Protein AF-A0A1B6CF35-F1 (afdb_monomer_lite)

Organism: NCBI:txid38151

Foldseek 3Di:
DDDDDDPPPDDDPDDPPPCPVVPPDPDDPDDDPVVVVPDPPPPPDPPPDDPVVVVVVVVVVVVVVVVVVVVVVVVVVPPPCPDDPCCVVDDPPDPPPPPPP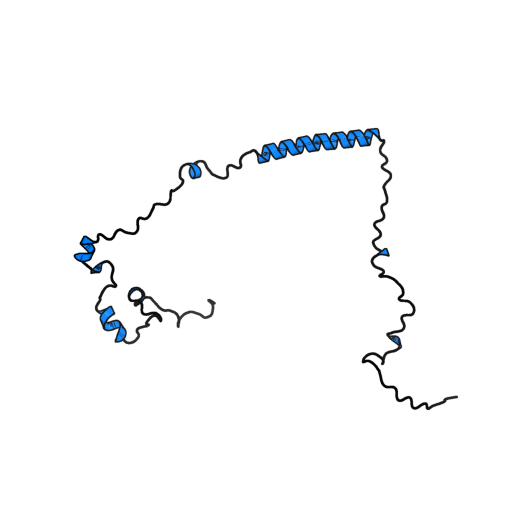PPPVVCVVPVCPPDQHPDPCLVCQVVDPPQDADPDNDSVCGPPDDCVVVDDPVPD

Structure (mmCIF, N/CA/C/O backbone):
data_AF-A0A1B6CF35-F1
#
_entry.id   AF-A0A1B6CF35-F1
#
loop_
_atom_site.group_PDB
_atom_site.id
_atom_site.type_symbol
_atom_site.label_atom_id
_atom_site.label_alt_id
_atom_site.label_comp_id
_atom_site.label_asym_id
_atom_site.label_entity_id
_atom_site.label_seq_id
_atom_site.pdbx_PDB_ins_code
_atom_site.Cartn_x
_atom_site.Cartn_y
_atom_site.Cartn_z
_atom_site.occupancy
_atom_site.B_iso_or_equiv
_atom_site.auth_seq_id
_atom_site.auth_comp_id
_atom_site.auth_asym_id
_atom_site.auth_atom_id
_atom_site.pdbx_PDB_model_num
ATOM 1 N N . MET A 1 1 ? -77.031 -47.023 -0.209 1.00 39.28 1 MET A N 1
ATOM 2 C CA . MET A 1 1 ? -77.593 -46.638 -1.523 1.00 39.28 1 MET A CA 1
ATOM 3 C C . MET A 1 1 ? -76.508 -45.947 -2.332 1.00 39.28 1 MET A C 1
ATOM 5 O O . MET A 1 1 ? -76.094 -44.856 -1.969 1.00 39.28 1 MET A O 1
ATOM 9 N N . LEU A 1 2 ? -76.009 -46.610 -3.374 1.00 43.06 2 LEU A N 1
ATOM 10 C CA . LEU A 1 2 ? -75.086 -46.038 -4.355 1.00 43.06 2 LEU A CA 1
ATOM 11 C C . LEU A 1 2 ? -75.893 -45.181 -5.341 1.00 43.06 2 LEU A C 1
ATOM 13 O O . LEU A 1 2 ? -76.775 -45.712 -6.012 1.00 43.06 2 LEU A O 1
ATOM 17 N N . LYS A 1 3 ? -75.590 -43.884 -5.458 1.00 43.34 3 LYS A N 1
ATOM 18 C CA . LYS A 1 3 ? -75.945 -43.103 -6.651 1.00 43.34 3 LYS A CA 1
ATOM 19 C C . LYS A 1 3 ? -74.672 -42.844 -7.445 1.00 43.34 3 LYS A C 1
ATOM 21 O O . LYS A 1 3 ? -73.799 -42.099 -7.017 1.00 43.34 3 LYS A O 1
ATOM 26 N N . LYS A 1 4 ? -74.582 -43.521 -8.587 1.00 46.81 4 LYS A N 1
ATOM 27 C CA . LYS A 1 4 ? -73.595 -43.298 -9.640 1.00 46.81 4 LYS A CA 1
ATOM 28 C C . LYS A 1 4 ? -74.191 -42.304 -10.637 1.00 46.81 4 LYS A C 1
ATOM 30 O O . LYS A 1 4 ? -75.325 -42.501 -11.064 1.00 46.81 4 LYS A O 1
ATOM 35 N N . GLY A 1 5 ? -73.395 -41.311 -11.029 1.00 47.50 5 GLY A N 1
ATOM 36 C CA . GLY A 1 5 ? -73.563 -40.578 -12.285 1.00 47.50 5 GLY A CA 1
ATOM 37 C C . GLY A 1 5 ? -73.977 -39.113 -12.149 1.00 47.50 5 GLY A C 1
ATOM 38 O O . GLY A 1 5 ? -75.142 -38.793 -12.345 1.00 47.50 5 GLY A O 1
ATOM 39 N N . SER A 1 6 ? -73.005 -38.227 -11.924 1.00 46.84 6 SER A N 1
ATOM 40 C CA . SER A 1 6 ? -72.968 -36.958 -12.659 1.00 46.84 6 SER A CA 1
ATOM 41 C C . SER A 1 6 ? -71.764 -37.037 -13.588 1.00 46.84 6 SER A C 1
ATOM 43 O O . SER A 1 6 ? -70.653 -37.314 -13.134 1.00 46.84 6 SER A O 1
ATOM 45 N N . ASN A 1 7 ? -71.999 -36.894 -14.890 1.00 57.41 7 ASN A N 1
ATOM 46 C CA . ASN A 1 7 ? -70.946 -36.741 -15.887 1.00 57.41 7 ASN A CA 1
ATOM 47 C C . ASN A 1 7 ? -70.350 -35.337 -15.733 1.00 57.41 7 ASN A C 1
ATOM 49 O O . ASN A 1 7 ? -70.690 -34.428 -16.489 1.00 57.41 7 ASN A O 1
ATOM 53 N N . ASP A 1 8 ? -69.480 -35.160 -14.744 1.00 56.16 8 ASP A N 1
ATOM 54 C CA . ASP A 1 8 ? -68.759 -33.908 -14.551 1.00 56.16 8 ASP A CA 1
ATOM 55 C C . ASP A 1 8 ? -67.542 -33.905 -15.480 1.00 56.16 8 ASP A C 1
ATOM 57 O O . ASP A 1 8 ? -66.478 -34.441 -15.168 1.00 56.16 8 ASP A O 1
ATOM 61 N N . ASN A 1 9 ? -67.721 -33.307 -16.661 1.00 60.84 9 ASN A N 1
ATOM 62 C CA . ASN A 1 9 ? -66.632 -32.910 -17.553 1.00 60.84 9 ASN A CA 1
ATOM 63 C C . ASN A 1 9 ? -65.822 -31.791 -16.887 1.00 60.84 9 ASN A C 1
ATOM 65 O O . ASN A 1 9 ? -65.930 -30.615 -17.238 1.00 60.84 9 ASN A O 1
ATOM 69 N N . TRP A 1 10 ? -65.024 -32.155 -15.892 1.00 61.28 10 TRP A N 1
ATOM 70 C CA . TRP A 1 10 ? -64.133 -31.231 -15.221 1.00 61.28 10 TRP A CA 1
ATOM 71 C C . TRP A 1 10 ? -62.917 -30.944 -16.111 1.00 61.28 10 TRP A C 1
ATOM 73 O O . TRP A 1 10 ? -62.226 -31.861 -16.558 1.00 61.28 10 TRP A O 1
ATOM 83 N N . LYS A 1 11 ? -62.666 -29.659 -16.385 1.00 60.34 11 LYS A N 1
ATOM 84 C CA . LYS A 1 11 ? -61.452 -29.178 -17.052 1.00 60.34 11 LYS A CA 1
ATOM 85 C C . LYS A 1 11 ? -60.662 -28.324 -16.055 1.00 60.34 11 LYS A C 1
ATOM 87 O O . LYS A 1 11 ? -61.244 -27.378 -15.525 1.00 60.34 11 LYS A O 1
ATOM 92 N N . PRO A 1 12 ? -59.374 -28.615 -15.808 1.00 61.44 12 PRO A N 1
ATOM 93 C CA . PRO A 1 12 ? -58.549 -27.774 -14.951 1.00 61.44 12 PRO A CA 1
ATOM 94 C C . PRO A 1 12 ? -58.356 -26.402 -15.603 1.00 61.44 12 PRO A C 1
ATOM 96 O O . PRO A 1 12 ? -58.034 -26.320 -16.790 1.00 61.44 12 PRO A O 1
ATOM 99 N N . LEU A 1 13 ? -58.538 -25.328 -14.833 1.00 60.38 13 LEU A N 1
ATOM 100 C CA . LEU A 1 13 ? -58.251 -23.964 -15.293 1.00 60.38 13 LEU A CA 1
ATOM 101 C C . LEU A 1 13 ? -56.742 -23.664 -15.253 1.00 60.38 13 LEU A C 1
ATOM 103 O O . LEU A 1 13 ? -56.261 -22.868 -16.054 1.00 60.38 13 LEU A O 1
ATOM 107 N N . TYR A 1 14 ? -55.990 -24.346 -14.378 1.00 60.28 14 TYR A N 1
ATOM 108 C CA . TYR A 1 14 ? -54.535 -24.227 -14.238 1.00 60.28 14 TYR A CA 1
ATOM 109 C C . TYR A 1 14 ? -53.887 -25.583 -13.919 1.00 60.28 14 TYR A C 1
ATOM 111 O O . TYR A 1 14 ? -54.532 -26.496 -13.408 1.00 60.28 14 TYR A O 1
ATOM 119 N N . GLY A 1 15 ? -52.588 -25.722 -14.202 1.00 60.22 15 GLY A N 1
ATOM 120 C CA . GLY A 1 15 ? -51.877 -27.010 -14.202 1.00 60.22 15 GLY A CA 1
ATOM 121 C C . GLY A 1 15 ? -51.841 -27.803 -12.883 1.00 60.22 15 GLY A C 1
ATOM 122 O O . GLY A 1 15 ? -51.468 -28.969 -12.917 1.00 60.22 15 GLY A O 1
ATOM 123 N N . ASN A 1 16 ? -52.245 -27.223 -11.745 1.00 57.94 16 ASN A N 1
ATOM 124 C CA . ASN A 1 16 ? -52.150 -27.857 -10.418 1.00 57.94 16 ASN A CA 1
ATOM 125 C C . ASN A 1 16 ? -53.493 -28.146 -9.723 1.00 57.94 16 ASN A C 1
ATOM 127 O O . ASN A 1 16 ? -53.517 -28.570 -8.567 1.00 57.94 16 ASN A O 1
ATOM 131 N N . ASP A 1 17 ? -54.609 -27.999 -10.431 1.00 58.44 17 ASP A N 1
ATOM 132 C CA . ASP A 1 17 ? -55.962 -28.145 -9.876 1.00 58.44 17 ASP A CA 1
ATOM 133 C C . ASP A 1 17 ? -56.363 -29.610 -9.565 1.00 58.44 17 ASP A C 1
ATOM 135 O O . ASP A 1 17 ? -57.396 -29.886 -8.963 1.00 58.44 17 ASP A O 1
ATOM 139 N N . SER A 1 18 ? -55.525 -30.587 -9.932 1.00 59.22 18 SER A N 1
ATOM 140 C CA . SER A 1 18 ? -55.774 -32.024 -9.727 1.00 59.22 18 SER A CA 1
ATOM 141 C C . SER A 1 18 ? -55.544 -32.529 -8.290 1.00 59.22 18 SER A C 1
ATOM 143 O O . SER A 1 18 ? -55.665 -33.729 -8.042 1.00 59.22 18 SER A O 1
ATOM 145 N N . ARG A 1 19 ? -55.151 -31.667 -7.337 1.00 62.12 19 ARG A N 1
ATOM 146 C CA . ARG A 1 19 ? -54.809 -32.071 -5.954 1.00 62.12 19 ARG A CA 1
ATOM 147 C C . ARG A 1 19 ? -55.482 -31.170 -4.905 1.00 62.12 19 ARG A C 1
ATOM 149 O O . ARG A 1 19 ? -54.799 -30.405 -4.228 1.00 62.12 19 ARG A O 1
ATOM 156 N N . PRO A 1 20 ? -56.806 -31.287 -4.703 1.00 59.28 20 PRO A N 1
ATOM 157 C CA . PRO A 1 20 ? -57.563 -30.425 -3.786 1.00 59.28 20 PRO A CA 1
ATOM 158 C C . PRO A 1 20 ? -57.166 -30.576 -2.304 1.00 59.28 20 PRO A C 1
ATOM 160 O O . PRO A 1 20 ? -57.452 -29.701 -1.494 1.00 59.28 20 PRO A O 1
ATOM 163 N N . TRP A 1 21 ? -56.475 -31.657 -1.930 1.00 58.53 21 TRP A N 1
ATOM 164 C CA . TRP A 1 21 ? -55.902 -31.835 -0.587 1.00 58.53 21 TRP A CA 1
ATOM 165 C C . TRP A 1 21 ? -54.596 -31.065 -0.361 1.00 58.53 21 TRP A C 1
ATOM 167 O O . TRP A 1 21 ? -54.191 -30.907 0.784 1.00 58.53 21 TRP A O 1
ATOM 177 N N . LEU A 1 22 ? -53.929 -30.598 -1.422 1.00 57.84 22 LEU A N 1
ATOM 178 C CA . LEU A 1 22 ? -52.668 -29.860 -1.306 1.00 57.84 22 LEU A CA 1
ATOM 179 C C . LEU A 1 22 ? -52.898 -28.384 -0.937 1.00 57.84 22 LEU A C 1
ATOM 181 O O . LEU A 1 22 ? -52.012 -27.753 -0.377 1.00 57.84 22 LEU A O 1
ATOM 185 N N . LEU A 1 23 ? -54.092 -27.850 -1.224 1.00 57.03 23 LEU A N 1
ATOM 186 C CA . LEU A 1 23 ? -54.459 -26.445 -1.004 1.00 57.03 23 LEU A CA 1
ATOM 187 C C . LEU A 1 23 ? -55.413 -26.227 0.182 1.00 57.03 23 LEU A C 1
ATOM 189 O O . LEU A 1 23 ? -55.887 -25.112 0.390 1.00 57.03 23 LEU A O 1
ATOM 193 N N . LYS A 1 24 ? -55.689 -27.252 1.000 1.00 52.97 24 LYS A N 1
ATOM 194 C CA . LYS A 1 24 ? -56.382 -27.050 2.282 1.00 52.97 24 LYS A CA 1
ATOM 195 C C . LYS A 1 24 ? -55.414 -26.482 3.323 1.00 52.97 24 LYS A C 1
ATOM 197 O O . LYS A 1 24 ? -55.005 -27.175 4.246 1.00 52.97 24 LYS A O 1
ATOM 202 N N . SER A 1 25 ? -55.076 -25.205 3.183 1.00 49.53 25 SER A N 1
ATOM 203 C CA . SER A 1 25 ? -54.643 -24.385 4.312 1.00 49.53 25 SER A CA 1
ATOM 204 C C . SER A 1 25 ? -55.794 -23.459 4.690 1.00 49.53 25 SER A C 1
ATOM 206 O O . SER A 1 25 ? -55.916 -22.339 4.192 1.00 49.53 25 SER A O 1
ATOM 208 N N . GLU A 1 26 ? -56.670 -23.943 5.565 1.00 54.41 26 GLU A N 1
ATOM 209 C CA . GLU A 1 26 ? -57.449 -23.046 6.410 1.00 54.41 26 GLU A CA 1
ATOM 210 C C . GLU A 1 26 ? -56.426 -22.239 7.235 1.00 54.41 26 GLU A C 1
ATOM 212 O O . GLU A 1 26 ? -55.565 -22.826 7.885 1.00 54.41 26 GLU A O 1
ATOM 217 N N . PHE A 1 27 ? -56.497 -20.907 7.173 1.00 51.69 27 PHE A N 1
ATOM 218 C CA . PHE A 1 27 ? -55.649 -19.943 7.895 1.00 51.69 27 PHE A CA 1
ATOM 219 C C . PHE A 1 27 ? -54.201 -19.752 7.412 1.00 51.69 27 PHE A C 1
ATOM 221 O O . PHE A 1 27 ? -53.248 -20.169 8.068 1.00 51.69 27 PHE A O 1
ATOM 228 N N . ILE A 1 28 ? -54.017 -18.931 6.375 1.00 50.56 28 ILE A N 1
ATOM 229 C CA . ILE A 1 28 ? -52.810 -18.093 6.268 1.00 50.56 28 ILE A CA 1
ATOM 230 C C . ILE A 1 28 ? -53.243 -16.636 6.063 1.00 50.56 28 ILE A C 1
ATOM 232 O O . ILE A 1 28 ? -53.110 -16.054 4.997 1.00 50.56 28 ILE A O 1
ATOM 236 N N . THR A 1 29 ? -53.797 -16.046 7.123 1.00 49.47 29 THR A N 1
ATOM 237 C CA . THR A 1 29 ? -53.746 -14.592 7.373 1.00 49.47 29 THR A CA 1
ATOM 238 C C . THR A 1 29 ? -52.695 -14.283 8.442 1.00 49.47 29 THR A C 1
ATOM 240 O O . THR A 1 29 ? -52.861 -13.365 9.239 1.00 49.47 29 THR A O 1
ATOM 243 N N . LYS A 1 30 ? -51.637 -15.096 8.520 1.00 50.94 30 LYS A N 1
ATOM 244 C CA . LYS A 1 30 ? -50.521 -14.870 9.433 1.00 50.94 30 LYS A CA 1
ATOM 245 C C . LYS A 1 30 ? -49.410 -14.214 8.634 1.00 50.94 30 LYS A C 1
ATOM 247 O O . LYS A 1 30 ? -48.827 -14.833 7.747 1.00 50.94 30 LYS A O 1
ATOM 252 N N . THR A 1 31 ? -49.195 -12.940 8.930 1.00 52.03 31 THR A N 1
ATOM 253 C CA . THR A 1 31 ? -47.922 -12.250 8.735 1.00 52.03 31 THR A CA 1
ATOM 254 C C . THR A 1 31 ? -46.774 -13.202 9.076 1.00 52.03 31 THR A C 1
ATOM 256 O O . THR A 1 31 ? -46.881 -14.011 9.997 1.00 52.03 31 THR A O 1
ATOM 259 N N . SER A 1 32 ? -45.726 -13.172 8.259 1.00 54.94 32 SER A N 1
ATOM 260 C CA . SER A 1 32 ? -44.518 -13.992 8.362 1.00 54.94 32 SER A CA 1
ATOM 261 C C . SER A 1 32 ? -44.102 -14.262 9.812 1.00 54.94 32 SER A C 1
ATOM 263 O O . SER A 1 32 ? -43.741 -13.338 10.532 1.00 54.94 32 SER A O 1
ATOM 265 N N . ASN A 1 33 ? -44.091 -15.540 10.209 1.00 55.38 33 ASN A N 1
ATOM 266 C CA . ASN A 1 33 ? -43.673 -16.015 11.539 1.00 55.38 33 ASN A CA 1
ATOM 267 C C . ASN A 1 33 ? -42.222 -15.640 11.918 1.00 55.38 33 ASN A C 1
ATOM 269 O O . ASN A 1 33 ? -41.767 -16.005 12.995 1.00 55.38 33 ASN A O 1
ATOM 273 N N . GLU A 1 34 ? -41.472 -14.978 11.039 1.00 58.16 34 GLU A N 1
ATOM 274 C CA . GLU A 1 34 ? -40.077 -14.614 11.271 1.00 58.16 34 GLU A CA 1
ATOM 275 C C . GLU A 1 34 ? -39.947 -13.330 12.106 1.00 58.16 34 GLU A C 1
ATOM 277 O O . GLU A 1 34 ? -39.063 -13.261 12.950 1.00 58.16 34 GLU A O 1
ATOM 282 N N . GLU A 1 35 ? -40.848 -12.348 11.977 1.00 57.38 35 GLU A N 1
ATOM 283 C CA . GLU A 1 35 ? -40.713 -11.068 12.702 1.00 57.38 35 GLU A CA 1
ATOM 284 C C . GLU A 1 35 ? -41.056 -11.181 14.200 1.00 57.38 35 GLU A C 1
ATOM 286 O O . GLU A 1 35 ? -40.420 -10.538 15.033 1.00 57.38 35 GLU A O 1
ATOM 291 N N . ASP A 1 36 ? -41.989 -12.066 14.569 1.00 57.06 36 ASP A N 1
ATOM 292 C CA . ASP A 1 36 ? -42.366 -12.305 15.972 1.00 57.06 36 ASP A CA 1
ATOM 293 C C . ASP A 1 36 ? -41.347 -13.165 16.743 1.00 57.06 36 ASP A C 1
ATOM 295 O O . ASP A 1 36 ? -41.317 -13.136 17.974 1.00 57.06 36 ASP A O 1
ATOM 299 N N . LEU A 1 37 ? -40.484 -13.915 16.046 1.00 61.22 37 LEU A N 1
ATOM 300 C CA . LEU A 1 37 ? -39.432 -14.731 16.669 1.00 61.22 37 LEU A CA 1
ATOM 301 C C . LEU A 1 37 ? -38.188 -13.915 17.056 1.00 61.22 37 LEU A C 1
ATOM 303 O O . LEU A 1 37 ? -37.422 -14.354 17.914 1.00 61.22 37 LEU A O 1
ATOM 307 N N . TYR A 1 38 ? -37.997 -12.732 16.463 1.00 63.22 38 TYR A N 1
ATOM 308 C CA . TYR A 1 38 ? -36.833 -11.865 16.686 1.00 63.22 38 TYR A CA 1
ATOM 309 C C . TYR A 1 38 ? -37.205 -10.523 17.322 1.00 63.22 38 TYR A C 1
ATOM 311 O O . TYR A 1 38 ? -36.614 -9.488 17.010 1.00 63.22 38 TYR A O 1
ATOM 319 N N . GLN A 1 39 ? -38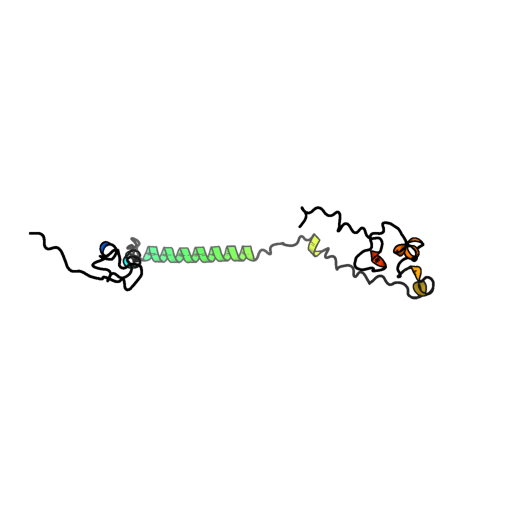.154 -10.520 18.257 1.00 65.62 39 GLN A N 1
ATOM 320 C CA . GLN A 1 39 ? -38.314 -9.367 19.135 1.00 65.62 39 GLN A CA 1
ATOM 321 C C . GLN A 1 39 ? -37.058 -9.268 20.013 1.00 65.62 39 GLN A C 1
ATOM 323 O O . GLN A 1 39 ? -36.826 -10.106 20.888 1.00 65.62 39 GLN A O 1
ATOM 328 N N . LEU A 1 40 ? -36.210 -8.268 19.736 1.00 65.88 40 LEU A N 1
ATOM 329 C CA . LEU A 1 40 ? -35.117 -7.856 20.614 1.00 65.88 40 LEU A CA 1
ATOM 330 C C . LEU A 1 40 ? -35.748 -7.481 21.949 1.00 65.88 40 LEU A C 1
ATOM 332 O O . LEU A 1 40 ? -36.265 -6.380 22.132 1.00 65.88 40 LEU A O 1
ATOM 336 N N . ASN A 1 41 ? -35.782 -8.440 22.866 1.00 65.69 41 ASN A N 1
ATOM 337 C CA . ASN A 1 41 ? -36.244 -8.166 24.202 1.00 65.69 41 ASN A CA 1
ATOM 338 C C . ASN A 1 41 ? -35.217 -7.234 24.841 1.00 65.69 41 ASN A C 1
ATOM 340 O O . ASN A 1 41 ? -34.163 -7.679 25.299 1.00 65.69 41 ASN A O 1
ATOM 344 N N . ASP A 1 42 ? -35.543 -5.942 24.871 1.00 64.50 42 ASP A N 1
ATOM 345 C CA . ASP A 1 42 ? -34.830 -4.901 25.607 1.00 64.50 42 ASP A CA 1
ATOM 346 C C . ASP A 1 42 ? -35.019 -5.117 27.117 1.00 64.50 42 ASP A C 1
ATOM 348 O O . ASP A 1 42 ? -35.548 -4.270 27.847 1.00 64.50 42 ASP A O 1
ATOM 352 N N . TYR A 1 43 ? -34.611 -6.283 27.617 1.00 65.81 43 TYR A N 1
ATOM 353 C CA . TYR A 1 43 ? -34.483 -6.527 29.039 1.00 65.81 43 TYR A CA 1
ATOM 354 C C . TYR A 1 43 ? -33.366 -5.618 29.540 1.00 65.81 43 TYR A C 1
ATOM 356 O O . TYR A 1 43 ? -32.186 -5.959 29.529 1.00 65.81 43 TYR A O 1
ATOM 364 N N . LYS A 1 44 ? -33.747 -4.413 29.966 1.00 66.81 44 LYS A N 1
ATOM 365 C CA . LYS A 1 44 ? -32.868 -3.516 30.705 1.00 66.81 44 LYS A CA 1
ATOM 366 C C . LYS A 1 44 ? -32.547 -4.208 32.018 1.00 66.81 44 LYS A C 1
ATOM 368 O O . LYS A 1 44 ? -33.321 -4.127 32.971 1.00 66.81 44 LYS A O 1
ATOM 373 N N . GLU A 1 45 ? -31.423 -4.914 32.057 1.00 71.50 45 GLU A N 1
ATOM 374 C CA . GLU A 1 45 ? -30.887 -5.436 33.302 1.00 71.50 45 GLU A CA 1
ATOM 375 C C . GLU A 1 45 ? -30.810 -4.279 34.299 1.00 71.50 45 GLU A C 1
ATOM 377 O O . GLU A 1 45 ? -30.180 -3.244 34.047 1.00 71.50 45 GLU A O 1
ATOM 382 N N . SER A 1 46 ? -31.504 -4.415 35.429 1.00 68.81 46 SER A N 1
ATOM 383 C CA . SER A 1 46 ? -31.414 -3.428 36.493 1.00 68.81 46 SER A CA 1
ATOM 384 C C . SER A 1 46 ? -29.988 -3.484 37.034 1.00 68.81 46 SER A C 1
ATOM 386 O O . SER A 1 46 ? -29.635 -4.401 37.781 1.00 68.81 46 SER A O 1
ATOM 388 N N . SER A 1 47 ? -29.150 -2.536 36.617 1.00 67.50 47 SER A N 1
ATOM 389 C CA . SER A 1 47 ? -27.788 -2.409 37.122 1.00 67.50 47 SER A CA 1
ATOM 390 C C . SER A 1 47 ? -27.843 -2.355 38.648 1.00 67.50 47 SER A C 1
ATOM 392 O O . SER A 1 47 ? -28.404 -1.426 39.226 1.00 67.50 47 SER A O 1
ATOM 394 N N . LYS A 1 48 ? -27.265 -3.360 39.315 1.00 82.88 48 LYS A N 1
ATOM 395 C CA . LYS A 1 48 ? -27.198 -3.447 40.787 1.00 82.88 48 LYS A CA 1
ATOM 396 C C . LYS A 1 48 ? -26.200 -2.447 41.389 1.00 82.88 48 LYS A C 1
ATOM 398 O O . LYS A 1 48 ? -25.741 -2.615 42.516 1.00 82.88 48 LYS A O 1
ATOM 403 N N . GLU A 1 49 ? -25.798 -1.438 40.626 1.00 86.62 49 GLU A N 1
ATOM 404 C CA . GLU A 1 49 ? -24.738 -0.514 40.991 1.00 86.62 49 GLU A CA 1
ATOM 405 C C . GLU A 1 49 ? -25.315 0.820 41.449 1.00 86.62 49 GLU A C 1
ATOM 407 O O . GLU A 1 49 ? -26.172 1.412 40.797 1.00 86.62 49 GLU A O 1
ATOM 412 N N . GLY A 1 50 ? -24.811 1.325 42.575 1.00 92.75 50 GLY A N 1
ATOM 413 C CA . GLY A 1 50 ? -25.155 2.665 43.036 1.00 92.75 50 GLY A CA 1
ATOM 414 C C . GLY A 1 50 ? -24.664 3.743 42.065 1.00 92.75 50 GLY A C 1
ATOM 415 O O . GLY A 1 50 ? -23.605 3.606 41.448 1.00 92.75 50 GLY A O 1
ATOM 416 N N . ILE A 1 51 ? -25.397 4.858 41.990 1.00 91.50 51 ILE A N 1
ATOM 417 C CA . ILE A 1 51 ? -25.133 5.985 41.071 1.00 91.50 51 ILE A CA 1
ATOM 418 C C . ILE A 1 51 ? -23.674 6.462 41.155 1.00 91.50 51 ILE A C 1
ATOM 420 O O . ILE A 1 51 ? -23.019 6.640 40.131 1.00 91.50 51 ILE A O 1
ATOM 424 N N . ARG A 1 52 ? -23.126 6.586 42.371 1.00 95.12 52 ARG A N 1
ATOM 425 C CA . ARG A 1 52 ? -21.729 6.994 42.594 1.00 95.12 52 ARG A CA 1
ATOM 426 C C . ARG A 1 52 ? -20.719 6.033 41.963 1.00 95.12 52 ARG A C 1
ATOM 428 O O . ARG A 1 52 ? -19.738 6.480 41.380 1.00 95.12 52 ARG A O 1
ATOM 435 N N . LYS A 1 53 ? -20.954 4.720 42.065 1.00 95.44 53 LYS A N 1
ATOM 436 C CA . LYS A 1 53 ? -20.077 3.700 41.470 1.00 95.44 53 LYS A CA 1
ATOM 437 C C . LYS A 1 53 ? -20.126 3.774 39.946 1.00 95.44 53 LYS A C 1
ATOM 439 O O . LYS A 1 53 ? -19.086 3.669 39.307 1.00 95.44 53 LYS A O 1
ATOM 444 N N . LYS A 1 54 ? -21.312 4.016 39.380 1.00 92.94 54 LYS A N 1
ATOM 445 C CA . LYS A 1 54 ? -21.491 4.219 37.940 1.00 92.94 54 LYS A CA 1
ATOM 446 C C . LYS A 1 54 ? -20.744 5.462 37.443 1.00 92.94 54 LYS A C 1
ATOM 448 O O . LYS A 1 54 ? -20.041 5.367 36.445 1.00 92.94 54 LYS A O 1
ATOM 453 N N . MET A 1 55 ? -20.837 6.582 38.166 1.00 94.88 55 MET A N 1
ATOM 454 C CA . MET A 1 55 ? -20.089 7.806 37.843 1.00 94.88 55 MET A CA 1
ATOM 455 C C . MET A 1 55 ? -18.576 7.592 37.905 1.00 94.88 55 MET A C 1
ATOM 457 O O . MET A 1 55 ? -17.881 7.936 36.958 1.00 94.88 55 MET A O 1
ATOM 461 N N . LEU A 1 56 ? -18.070 6.975 38.978 1.00 96.75 56 LEU A N 1
ATOM 462 C CA . LEU A 1 56 ? -16.639 6.681 39.102 1.00 96.75 56 LEU A CA 1
ATOM 463 C C . LEU A 1 56 ? -16.152 5.747 37.998 1.00 96.75 56 LEU A C 1
ATOM 465 O O . LEU A 1 56 ? -15.102 5.980 37.418 1.00 96.75 56 LEU A O 1
ATOM 469 N N . ARG A 1 57 ? -16.933 4.715 37.666 1.00 95.44 57 ARG A N 1
ATOM 470 C CA . ARG A 1 57 ? -16.610 3.818 36.556 1.00 95.44 57 ARG A CA 1
ATOM 471 C C . ARG A 1 57 ? -16.504 4.586 35.241 1.00 95.44 57 ARG A C 1
ATOM 473 O O . ARG A 1 57 ? -15.550 4.371 34.510 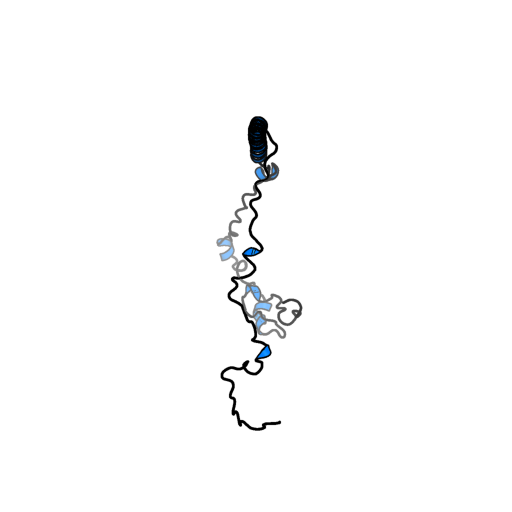1.00 95.44 57 ARG A O 1
ATOM 480 N N . GLN A 1 58 ? -17.472 5.448 34.941 1.00 96.44 58 GLN A N 1
ATOM 481 C CA . GLN A 1 58 ? -17.446 6.253 33.721 1.00 96.44 58 GLN A CA 1
ATOM 482 C C . GLN A 1 58 ? -16.226 7.182 33.682 1.00 96.44 58 GLN A C 1
ATOM 484 O O . GLN A 1 58 ? -15.581 7.268 32.645 1.00 96.44 58 GLN A O 1
ATOM 489 N N . PHE A 1 59 ? -15.890 7.814 34.810 1.00 97.88 59 PHE A N 1
ATOM 490 C CA . PHE A 1 59 ? -14.705 8.661 34.929 1.00 97.88 59 PHE A CA 1
ATOM 491 C C . PHE A 1 59 ? -13.414 7.877 34.660 1.00 97.88 59 PHE A C 1
ATOM 493 O O . PHE A 1 59 ? -12.628 8.279 33.812 1.00 97.88 59 PHE A O 1
ATOM 500 N N . PHE A 1 60 ? -13.239 6.713 35.295 1.00 98.19 60 PHE A N 1
ATOM 501 C CA . PHE A 1 60 ? -12.052 5.882 35.074 1.00 98.19 60 PHE A CA 1
ATOM 502 C C . PHE A 1 60 ? -11.956 5.350 33.646 1.00 98.19 60 PHE A C 1
ATOM 504 O O . PHE A 1 60 ? -10.866 5.288 33.094 1.00 98.19 60 PHE A O 1
ATOM 511 N N . TRP A 1 61 ? -13.080 4.989 33.020 1.00 97.81 61 TRP A N 1
ATOM 512 C CA . TRP A 1 61 ? -13.064 4.602 31.608 1.00 97.81 61 TRP A CA 1
ATOM 513 C C . TRP A 1 61 ? -12.614 5.738 30.703 1.00 97.81 61 TRP A C 1
ATOM 515 O O . TRP A 1 61 ? -11.893 5.485 29.743 1.00 97.81 61 TRP A O 1
ATOM 525 N N . GLN A 1 62 ? -13.028 6.966 31.006 1.00 97.44 62 GLN A N 1
ATOM 526 C CA . GLN A 1 62 ? -12.607 8.128 30.243 1.00 97.44 62 GLN A CA 1
ATOM 527 C C . GLN A 1 62 ? -11.103 8.381 30.415 1.00 97.44 62 GLN A C 1
ATOM 529 O O . GLN A 1 62 ? -10.399 8.474 29.415 1.00 97.44 62 GLN A O 1
ATOM 534 N N . GLU A 1 63 ? -10.608 8.392 31.653 1.00 97.75 63 GLU A N 1
ATOM 535 C CA . GLU A 1 63 ? -9.186 8.594 31.968 1.00 97.75 63 GLU A CA 1
ATOM 536 C C . GLU A 1 63 ? -8.293 7.537 31.297 1.00 97.75 63 GLU A C 1
ATOM 538 O O . GLU A 1 63 ? -7.357 7.887 30.583 1.00 97.75 63 GLU A O 1
ATOM 543 N N . ILE A 1 64 ? -8.654 6.252 31.414 1.00 97.81 64 ILE A N 1
ATOM 544 C CA . ILE A 1 64 ? -7.932 5.151 30.757 1.00 97.81 64 ILE A CA 1
ATOM 545 C C . ILE A 1 64 ? -7.978 5.299 29.234 1.00 97.81 64 ILE A C 1
ATOM 547 O O . ILE A 1 64 ? -6.985 5.046 28.559 1.00 97.81 64 ILE A O 1
ATOM 551 N N . SER A 1 65 ? -9.123 5.693 28.666 1.00 96.88 65 SER A N 1
ATOM 552 C CA . SER A 1 65 ? -9.223 5.863 27.215 1.00 96.88 65 SER A CA 1
ATOM 553 C C . SER A 1 65 ? -8.332 6.995 26.709 1.00 96.88 65 SER A C 1
ATOM 555 O O . SER A 1 65 ? -7.662 6.821 25.696 1.00 96.88 65 SER A O 1
ATOM 557 N N . GLU A 1 66 ? -8.279 8.123 27.422 1.00 97.19 66 GLU A N 1
ATOM 558 C CA . GLU A 1 66 ? -7.434 9.266 27.072 1.00 97.19 66 GLU A CA 1
ATOM 559 C C . GLU A 1 66 ? -5.944 8.903 27.155 1.00 97.19 66 GLU A C 1
ATOM 561 O O . GLU A 1 66 ? -5.182 9.254 26.253 1.00 97.19 66 GLU A O 1
ATOM 566 N N . GLU A 1 67 ? -5.538 8.145 28.178 1.00 95.69 67 GLU A N 1
ATOM 567 C CA . GLU A 1 67 ? -4.166 7.645 28.320 1.00 95.69 67 GLU A CA 1
ATOM 568 C C . GLU A 1 67 ? -3.791 6.670 27.193 1.00 95.69 67 GLU A C 1
ATOM 570 O O . GLU A 1 67 ? -2.778 6.868 26.524 1.00 95.69 67 GLU A O 1
ATOM 575 N N . MET A 1 68 ? -4.653 5.695 26.886 1.00 95.12 68 MET A N 1
ATOM 576 C CA . MET A 1 68 ? -4.434 4.741 25.788 1.00 95.12 68 MET A CA 1
ATOM 577 C C . MET A 1 68 ? -4.360 5.433 24.420 1.00 95.12 68 MET A C 1
ATOM 579 O O . MET A 1 68 ? -3.539 5.066 23.582 1.00 95.12 68 MET A O 1
ATOM 583 N N . PHE A 1 69 ? -5.201 6.447 24.172 1.00 94.75 69 PHE A N 1
ATOM 584 C CA . PHE A 1 69 ? -5.121 7.235 22.939 1.00 94.75 69 PHE A CA 1
ATOM 585 C C . PHE A 1 69 ? -3.810 8.005 22.848 1.00 94.75 69 PHE A C 1
ATOM 587 O O . PHE A 1 69 ? -3.226 8.075 21.769 1.00 94.75 69 PHE A O 1
ATOM 594 N N . LYS A 1 70 ? -3.336 8.562 23.964 1.00 93.88 70 LYS A N 1
ATOM 595 C CA . LYS A 1 70 ? -2.058 9.263 24.007 1.00 93.88 70 LYS A CA 1
ATOM 596 C C . LYS A 1 70 ? -0.904 8.320 23.668 1.00 93.88 70 LYS A C 1
ATOM 598 O O . LYS A 1 70 ? -0.129 8.650 22.776 1.00 93.88 70 LYS A O 1
ATOM 603 N N . GLU A 1 71 ? -0.845 7.140 24.284 1.00 87.75 71 GLU A N 1
ATOM 604 C CA . GLU A 1 71 ? 0.178 6.126 23.982 1.00 87.75 71 GLU A CA 1
ATOM 605 C C . GLU A 1 71 ? 0.142 5.687 22.513 1.00 87.75 71 GLU A C 1
ATOM 607 O O . GLU A 1 71 ? 1.176 5.689 21.849 1.00 87.75 71 GLU A O 1
ATOM 612 N N . LEU A 1 72 ? -1.047 5.405 21.966 1.00 86.44 72 LEU A N 1
ATOM 613 C CA . LEU A 1 72 ? -1.201 5.046 20.552 1.00 86.44 72 LEU A CA 1
ATOM 614 C C . LEU A 1 72 ? -0.731 6.162 19.618 1.00 86.44 72 LEU A C 1
ATOM 616 O O . LEU A 1 72 ? -0.012 5.899 18.661 1.00 86.44 72 LEU A O 1
ATOM 620 N N . THR A 1 73 ? -1.090 7.417 19.902 1.00 84.62 73 THR A N 1
ATOM 621 C CA . THR A 1 73 ? -0.606 8.541 19.090 1.00 84.62 73 THR A CA 1
ATOM 622 C C . THR A 1 73 ? 0.899 8.748 19.226 1.00 84.62 73 THR A C 1
ATOM 624 O O . THR A 1 73 ? 1.544 9.144 18.261 1.00 84.62 73 THR A O 1
ATOM 627 N N . GLU A 1 74 ? 1.490 8.498 20.395 1.00 80.00 74 GLU A N 1
ATOM 628 C CA . GLU A 1 74 ? 2.942 8.554 20.582 1.00 80.00 74 GLU A CA 1
ATOM 629 C C . GLU A 1 74 ? 3.657 7.428 19.818 1.00 80.00 74 GLU A C 1
ATOM 631 O O . GLU A 1 74 ? 4.732 7.667 19.264 1.00 80.00 74 GLU A O 1
ATOM 636 N N . ASP A 1 75 ? 3.053 6.242 19.720 1.00 69.62 75 ASP A N 1
ATOM 637 C CA . ASP A 1 75 ? 3.559 5.127 18.917 1.00 69.62 75 ASP A CA 1
ATOM 638 C C . ASP A 1 75 ? 3.405 5.360 17.408 1.00 69.62 75 ASP A C 1
ATOM 640 O O . ASP A 1 75 ? 4.355 5.113 16.671 1.00 69.62 75 ASP A O 1
ATOM 644 N N . ASP A 1 76 ? 2.286 5.921 16.942 1.00 68.44 76 ASP A N 1
ATOM 645 C CA . ASP A 1 76 ? 2.101 6.303 15.532 1.00 68.44 76 ASP A CA 1
ATOM 646 C C . ASP A 1 76 ? 3.060 7.434 15.111 1.00 68.44 76 ASP A C 1
ATOM 648 O O . ASP A 1 76 ? 3.498 7.511 13.962 1.00 68.44 76 ASP A O 1
ATOM 652 N N . ASN A 1 77 ? 3.418 8.317 16.051 1.00 63.19 77 ASN A N 1
ATOM 653 C CA . ASN A 1 77 ? 4.394 9.387 15.835 1.00 63.19 77 ASN A CA 1
ATOM 654 C C . ASN A 1 77 ? 5.851 8.907 15.901 1.00 63.19 77 ASN A C 1
ATOM 656 O O . ASN A 1 77 ? 6.754 9.667 15.529 1.00 63.19 77 ASN A O 1
ATOM 660 N N . LYS A 1 78 ? 6.122 7.667 16.336 1.00 64.12 78 LYS A N 1
ATOM 661 C CA . LYS A 1 78 ? 7.420 7.044 16.067 1.00 64.12 78 LYS A CA 1
ATOM 662 C C . LYS A 1 78 ? 7.439 6.758 14.581 1.00 64.12 78 LYS A C 1
ATOM 664 O O . LYS A 1 78 ? 6.915 5.745 14.134 1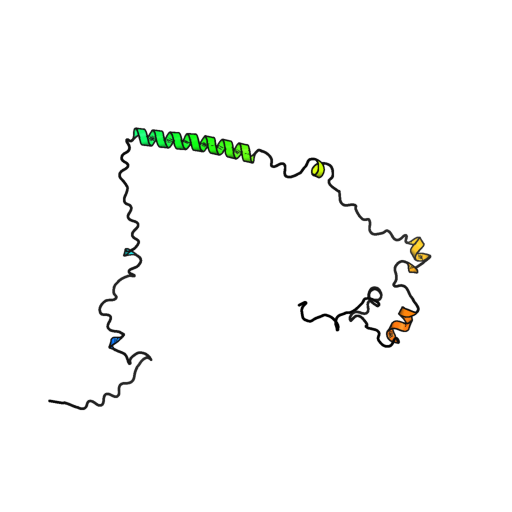.00 64.12 78 LYS A O 1
ATOM 669 N N . ALA A 1 79 ? 8.029 7.691 13.834 1.00 62.56 79 ALA A N 1
ATOM 670 C CA . ALA A 1 79 ? 8.284 7.536 12.416 1.00 62.56 79 ALA A CA 1
ATOM 671 C C . ALA A 1 79 ? 8.817 6.122 12.188 1.00 62.56 79 ALA A C 1
ATOM 673 O O . ALA A 1 79 ? 9.908 5.781 12.655 1.00 62.56 79 ALA A O 1
ATOM 674 N N . VAL A 1 80 ? 8.001 5.287 11.545 1.00 64.25 80 VAL A N 1
ATOM 675 C CA . VAL A 1 80 ? 8.439 3.977 11.099 1.00 64.25 80 VAL A CA 1
ATOM 676 C C . VAL A 1 80 ? 9.634 4.273 10.210 1.00 64.25 80 VAL A C 1
ATOM 678 O O . VAL A 1 80 ? 9.517 4.985 9.212 1.00 64.25 80 VAL A O 1
ATOM 681 N N . ILE A 1 81 ? 10.814 3.837 10.644 1.00 63.78 81 ILE A N 1
ATOM 682 C CA . ILE A 1 81 ? 12.042 3.971 9.867 1.00 63.78 81 ILE A CA 1
ATOM 683 C C . ILE A 1 81 ? 11.906 2.951 8.731 1.00 63.78 81 ILE A C 1
ATOM 685 O O . ILE A 1 81 ? 12.448 1.851 8.791 1.00 63.78 81 ILE A O 1
ATOM 689 N N . ASP A 1 82 ? 11.074 3.283 7.743 1.00 63.66 82 ASP A N 1
ATOM 690 C CA . ASP A 1 82 ? 10.765 2.437 6.587 1.00 63.66 82 ASP A CA 1
ATOM 691 C C . ASP A 1 82 ? 11.979 2.316 5.659 1.00 63.66 82 ASP A C 1
ATOM 693 O O . ASP A 1 82 ? 12.126 1.340 4.917 1.00 63.66 82 ASP A O 1
ATOM 697 N N . ASP A 1 83 ? 12.889 3.285 5.744 1.00 67.81 83 ASP A N 1
ATOM 698 C CA . ASP A 1 83 ? 14.108 3.338 4.964 1.00 67.81 83 ASP A CA 1
ATOM 699 C C . ASP A 1 83 ? 15.327 3.231 5.882 1.00 67.81 83 ASP A C 1
ATOM 701 O O . ASP A 1 83 ? 15.502 3.985 6.835 1.00 67.81 83 ASP A O 1
ATOM 705 N N . THR A 1 84 ? 16.209 2.279 5.583 1.00 75.94 84 THR A N 1
ATOM 706 C CA . THR A 1 84 ? 17.533 2.239 6.206 1.00 75.94 84 THR A CA 1
ATOM 707 C C . THR A 1 84 ? 18.324 3.486 5.809 1.00 75.94 84 THR A C 1
ATOM 709 O O . THR A 1 84 ? 18.197 3.966 4.681 1.00 75.94 84 THR A O 1
ATOM 712 N N . GLU A 1 85 ? 19.227 3.954 6.679 1.00 74.75 85 GLU A N 1
ATOM 713 C CA . GLU A 1 85 ? 20.146 5.073 6.382 1.00 74.75 85 GLU A CA 1
ATOM 714 C C . GLU A 1 85 ? 20.876 4.888 5.037 1.00 74.75 85 GLU A C 1
ATOM 716 O O . GLU A 1 85 ? 21.199 5.839 4.327 1.00 74.75 85 GLU A O 1
ATOM 721 N N . TYR A 1 86 ? 21.116 3.635 4.646 1.00 73.81 86 TYR A N 1
ATOM 722 C CA . TYR A 1 86 ? 21.698 3.287 3.357 1.00 73.81 86 TYR A CA 1
ATOM 723 C C . TYR A 1 86 ? 20.822 3.724 2.170 1.00 73.81 86 TYR A C 1
ATOM 725 O O . TYR A 1 86 ? 21.328 4.275 1.195 1.00 73.81 86 TYR A O 1
ATOM 733 N N . LYS A 1 87 ? 19.506 3.506 2.238 1.00 72.81 87 LYS A N 1
ATOM 734 C CA . LYS A 1 87 ? 18.572 3.831 1.152 1.00 72.81 87 LYS A CA 1
ATOM 735 C C . LYS A 1 87 ? 18.365 5.339 0.999 1.00 72.81 87 LYS A C 1
ATOM 737 O O . LYS A 1 87 ? 18.154 5.807 -0.119 1.00 72.81 87 LYS A O 1
ATOM 742 N N . GLU A 1 88 ? 18.482 6.100 2.085 1.00 73.06 88 GLU A N 1
ATOM 743 C CA . GLU A 1 88 ? 18.475 7.565 2.028 1.00 73.06 88 GLU A CA 1
ATOM 744 C C . GLU A 1 88 ? 19.732 8.120 1.352 1.00 73.06 88 GLU A C 1
ATOM 746 O O . GLU A 1 88 ? 19.631 8.995 0.490 1.00 73.06 88 GLU A O 1
ATOM 751 N N . ASN A 1 89 ? 20.899 7.566 1.692 1.00 76.94 89 ASN A N 1
ATOM 752 C CA . ASN A 1 89 ? 22.194 8.042 1.203 1.00 76.94 89 ASN A CA 1
ATOM 753 C C . ASN A 1 89 ? 22.524 7.584 -0.226 1.00 76.94 89 ASN A C 1
ATOM 755 O O . ASN A 1 89 ? 23.237 8.277 -0.949 1.00 76.94 89 ASN A O 1
ATOM 759 N N . PHE A 1 90 ? 22.009 6.429 -0.651 1.00 70.38 90 PHE A N 1
ATOM 760 C CA . PHE A 1 90 ? 22.302 5.832 -1.955 1.00 70.38 90 PHE A CA 1
ATOM 761 C C . PHE A 1 90 ? 21.059 5.747 -2.841 1.00 70.38 90 PHE A C 1
ATOM 763 O O . PHE A 1 90 ? 20.759 4.706 -3.433 1.00 70.38 90 PHE A O 1
ATOM 770 N N . LYS A 1 91 ? 20.337 6.862 -2.986 1.00 71.00 91 LYS A N 1
ATOM 771 C CA . LYS A 1 91 ? 19.326 6.989 -4.040 1.00 71.00 91 LYS A CA 1
ATOM 772 C C . LYS A 1 91 ? 20.050 7.029 -5.380 1.00 71.00 91 LYS A C 1
ATOM 774 O O . LYS A 1 91 ? 20.695 8.015 -5.722 1.00 71.00 91 LYS A O 1
ATOM 779 N N . HIS A 1 92 ? 19.979 5.931 -6.128 1.00 67.12 92 HIS A N 1
ATOM 780 C CA . HIS A 1 92 ? 20.453 5.909 -7.504 1.00 67.12 92 HIS A CA 1
ATOM 781 C C . HIS A 1 92 ? 19.535 6.825 -8.322 1.00 67.12 92 HIS A C 1
ATOM 783 O O . HIS A 1 92 ? 18.466 6.404 -8.762 1.00 67.12 92 HIS A O 1
ATOM 789 N N . GLU A 1 93 ? 19.921 8.092 -8.485 1.00 69.75 93 GLU A N 1
ATOM 790 C CA . GLU A 1 93 ? 19.382 8.926 -9.554 1.00 69.75 93 GLU A CA 1
ATOM 791 C C . GLU A 1 93 ? 19.677 8.176 -10.845 1.00 69.75 93 GLU A C 1
ATOM 793 O O . GLU A 1 93 ? 20.839 7.987 -11.213 1.00 69.75 93 GLU A O 1
ATOM 798 N N . GLY A 1 94 ? 18.615 7.616 -11.433 1.00 59.88 94 GLY A N 1
ATOM 799 C CA . GLY A 1 94 ? 18.710 6.712 -12.562 1.00 59.88 94 GLY A CA 1
ATOM 800 C C . GLY A 1 94 ? 19.667 7.301 -13.577 1.00 59.88 94 GLY A C 1
ATOM 801 O O . GLY A 1 94 ? 19.464 8.424 -14.036 1.00 59.88 94 GLY A O 1
ATOM 802 N N . SER A 1 95 ? 20.743 6.568 -13.869 1.00 62.91 95 SER A N 1
ATOM 803 C CA . SER A 1 95 ? 21.681 6.994 -14.896 1.00 62.91 95 SER A CA 1
ATOM 804 C C . SER A 1 95 ? 20.871 7.357 -16.137 1.00 62.91 95 SER A C 1
ATOM 806 O O . SER A 1 95 ? 20.164 6.522 -16.705 1.00 62.91 95 SER A O 1
ATOM 808 N N . HIS A 1 96 ? 20.899 8.635 -16.516 1.00 57.84 96 HIS A N 1
ATOM 809 C CA . HIS A 1 96 ? 20.360 9.052 -17.794 1.00 57.84 96 HIS A CA 1
ATOM 810 C C . HIS A 1 96 ? 21.228 8.357 -18.832 1.00 57.84 96 HIS A C 1
ATOM 812 O O . HIS A 1 96 ? 22.311 8.834 -19.175 1.00 57.84 96 HIS A O 1
ATOM 818 N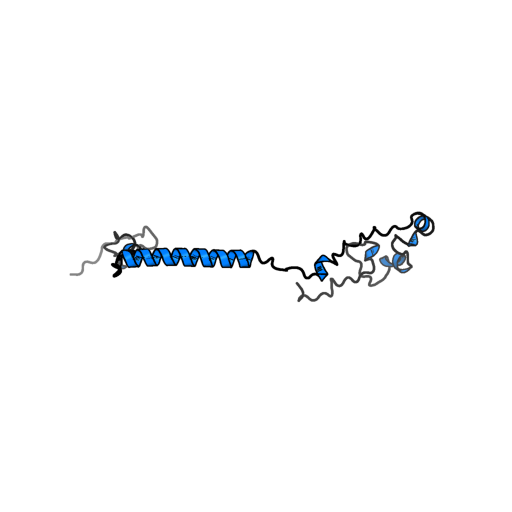 N . ILE A 1 97 ? 20.779 7.187 -19.285 1.00 60.22 97 ILE A N 1
ATOM 819 C CA . ILE A 1 97 ? 21.318 6.533 -20.462 1.00 60.22 97 ILE A CA 1
ATOM 820 C C . ILE A 1 97 ? 20.990 7.507 -21.582 1.00 60.22 97 ILE A C 1
ATOM 822 O O . ILE A 1 97 ? 19.891 7.505 -22.138 1.00 60.22 97 ILE A O 1
ATOM 826 N N . LEU A 1 98 ? 21.922 8.424 -21.845 1.00 60.47 98 LEU A N 1
ATOM 827 C CA . LEU A 1 98 ? 21.882 9.239 -23.039 1.00 60.47 98 LEU A CA 1
ATOM 828 C C . LEU A 1 98 ? 21.705 8.239 -24.183 1.00 60.47 98 LEU A C 1
ATOM 830 O O . LEU A 1 98 ? 22.482 7.278 -24.240 1.00 60.47 98 LEU A O 1
ATOM 834 N N . PRO A 1 99 ? 20.681 8.398 -25.044 1.00 58.12 99 PRO A N 1
ATOM 835 C CA . PRO A 1 99 ? 20.505 7.501 -26.173 1.00 58.12 99 PRO A CA 1
ATOM 836 C C . PRO A 1 99 ? 21.845 7.455 -26.887 1.00 58.12 99 PRO A C 1
ATOM 838 O O . PRO A 1 99 ? 22.408 8.516 -27.166 1.00 58.12 99 PRO A O 1
ATOM 841 N N . GLN A 1 100 ? 22.382 6.242 -27.045 1.00 58.09 100 GLN A N 1
ATOM 842 C CA . GLN A 1 100 ? 23.705 5.964 -27.588 1.00 58.09 100 GLN A CA 1
ATOM 843 C C . GLN A 1 100 ? 23.960 6.921 -28.752 1.00 58.09 100 GLN A C 1
ATOM 845 O O . GLN A 1 100 ? 23.370 6.772 -29.822 1.00 58.09 100 GLN A O 1
ATOM 850 N N . LYS A 1 101 ? 24.747 7.978 -28.505 1.00 58.75 101 LYS A N 1
ATOM 851 C CA . LYS A 1 101 ? 25.037 8.995 -29.512 1.00 58.75 101 LYS A CA 1
ATOM 852 C C . LYS A 1 101 ? 25.927 8.313 -30.536 1.00 58.75 101 LYS A C 1
ATOM 854 O O . LYS A 1 101 ? 27.142 8.276 -30.375 1.00 58.75 101 LYS A O 1
ATOM 859 N N . CYS A 1 102 ? 25.318 7.709 -31.551 1.00 58.00 102 CYS A N 1
ATOM 860 C CA . CYS A 1 102 ? 26.039 7.335 -32.748 1.00 58.00 102 CYS A CA 1
ATOM 861 C C . CYS A 1 102 ? 26.642 8.618 -33.306 1.00 58.00 102 CYS A C 1
ATOM 863 O O . CYS A 1 102 ? 25.923 9.554 -33.655 1.00 58.00 102 CYS A O 1
ATOM 865 N N . ASP A 1 103 ? 27.967 8.665 -33.325 1.00 65.69 103 ASP A N 1
ATOM 866 C CA . ASP A 1 103 ? 28.706 9.730 -33.971 1.00 65.69 103 ASP A CA 1
ATOM 867 C C . ASP A 1 103 ? 28.295 9.776 -35.452 1.00 65.69 103 ASP A C 1
ATOM 869 O O . ASP A 1 103 ? 28.530 8.835 -36.219 1.00 65.69 103 ASP A O 1
ATOM 873 N N . LEU A 1 104 ? 27.608 10.856 -35.832 1.00 70.06 104 LEU A N 1
ATOM 874 C CA . LEU A 1 104 ? 27.063 11.046 -37.175 1.00 70.06 104 LEU A CA 1
ATOM 875 C C . LEU A 1 104 ? 28.174 11.052 -38.231 1.00 70.06 104 LEU A C 1
ATOM 877 O O . LEU A 1 104 ? 27.933 10.658 -39.373 1.00 70.06 104 LEU A O 1
ATOM 881 N N . GLU A 1 105 ? 29.387 11.476 -37.869 1.00 74.62 105 GLU A N 1
ATOM 882 C CA . GLU A 1 105 ? 30.522 11.483 -38.791 1.00 74.62 105 GLU A CA 1
ATOM 883 C C . GLU A 1 105 ? 31.047 10.070 -39.046 1.00 74.62 105 GLU A C 1
ATOM 885 O O . GLU A 1 105 ? 31.280 9.685 -40.196 1.00 74.62 105 GLU A O 1
ATOM 890 N N . LEU A 1 106 ? 31.147 9.258 -37.991 1.00 70.62 106 LEU A N 1
ATOM 891 C CA . LEU A 1 106 ? 31.547 7.857 -38.100 1.00 70.62 106 LEU A CA 1
ATOM 892 C C . LEU A 1 106 ? 30.525 7.044 -38.911 1.00 70.62 106 LEU A C 1
ATOM 894 O O . LEU A 1 106 ? 30.915 6.185 -39.702 1.00 70.62 106 LEU A O 1
ATOM 898 N N . HIS A 1 107 ? 29.232 7.354 -38.772 1.00 68.12 107 HIS A N 1
ATOM 899 C CA . HIS A 1 107 ? 28.163 6.704 -39.531 1.00 68.12 107 HIS A CA 1
ATOM 900 C C . HIS A 1 107 ? 28.220 7.019 -41.033 1.00 68.12 107 HIS A C 1
ATOM 902 O O . HIS A 1 107 ? 28.063 6.120 -41.855 1.00 68.12 107 HIS A O 1
ATOM 908 N N . LYS A 1 108 ? 28.524 8.269 -41.410 1.00 70.31 108 LYS A N 1
ATOM 909 C CA . LYS A 1 108 ? 28.743 8.633 -42.823 1.00 70.31 108 LYS A CA 1
ATOM 910 C C . LYS A 1 108 ? 29.934 7.893 -43.429 1.00 70.31 108 LYS A C 1
ATOM 912 O O . LYS A 1 108 ? 29.903 7.542 -44.604 1.00 70.31 108 LYS A O 1
ATOM 917 N N . LYS A 1 109 ? 30.984 7.672 -42.633 1.00 80.38 109 LYS A N 1
ATOM 918 C CA . LYS A 1 109 ? 32.199 6.974 -43.067 1.00 80.38 109 LYS A CA 1
ATOM 919 C C . LYS A 1 109 ? 31.995 5.461 -43.180 1.00 80.38 109 LYS A C 1
ATOM 921 O O . LYS A 1 109 ? 32.539 4.842 -44.090 1.00 80.38 109 LYS A O 1
ATOM 926 N N . TYR A 1 110 ? 31.213 4.879 -42.273 1.00 70.44 110 TYR A N 1
ATOM 927 C CA . TYR A 1 110 ? 30.932 3.449 -42.214 1.00 70.44 110 TYR A CA 1
ATOM 928 C C . TYR A 1 110 ? 29.439 3.216 -41.916 1.00 70.44 110 TYR A C 1
ATOM 930 O O . TYR A 1 110 ? 29.054 3.081 -40.751 1.00 70.44 110 TYR A O 1
ATOM 938 N N . PRO A 1 111 ? 28.580 3.112 -42.946 1.00 64.88 111 PRO A N 1
ATOM 939 C CA . PRO A 1 111 ? 27.136 2.927 -42.756 1.00 64.88 111 PRO A CA 1
ATOM 940 C C . PRO A 1 111 ? 26.759 1.579 -42.105 1.00 64.88 111 PRO A C 1
ATOM 942 O O . PRO A 1 111 ? 25.620 1.380 -41.695 1.00 64.88 111 PRO A O 1
ATOM 945 N N . LEU A 1 112 ? 27.726 0.672 -41.934 1.00 61.91 112 LEU A N 1
ATOM 946 C CA . LEU A 1 112 ? 27.557 -0.695 -41.426 1.00 61.91 112 LEU A CA 1
ATOM 947 C C . LEU A 1 112 ? 27.080 -0.808 -39.965 1.00 61.91 112 LEU A C 1
ATOM 949 O O . LEU A 1 112 ? 26.767 -1.910 -39.526 1.00 61.91 112 LEU A O 1
ATOM 953 N N . TYR A 1 113 ? 27.059 0.284 -39.196 1.00 57.91 113 TYR A N 1
ATOM 954 C CA . TYR A 1 113 ? 26.842 0.224 -37.742 1.00 57.91 113 TYR A CA 1
ATOM 955 C C . TYR A 1 113 ? 25.388 0.428 -37.280 1.00 57.91 113 TYR A C 1
ATOM 957 O O . TYR A 1 113 ? 25.114 0.235 -36.097 1.00 57.91 113 TYR A O 1
ATOM 965 N N . LEU A 1 114 ? 24.456 0.795 -38.169 1.00 58.59 114 LEU A N 1
ATOM 966 C CA . LEU A 1 114 ? 23.032 0.972 -37.821 1.00 58.59 114 LEU A CA 1
ATOM 967 C C . LEU A 1 114 ? 22.081 0.063 -38.612 1.00 58.59 114 LEU A C 1
ATOM 969 O O . LEU A 1 114 ? 21.022 -0.303 -38.092 1.00 58.59 114 LEU A O 1
ATOM 973 N N . ASP A 1 115 ? 22.466 -0.328 -39.826 1.00 64.12 115 ASP A N 1
ATOM 974 C CA . ASP A 1 115 ? 21.643 -1.160 -40.698 1.00 64.12 115 ASP A CA 1
ATOM 975 C C . ASP A 1 115 ? 21.859 -2.658 -40.465 1.00 64.12 115 ASP A C 1
ATOM 977 O O . ASP A 1 115 ? 22.851 -3.107 -39.888 1.00 64.12 115 ASP A O 1
ATOM 981 N N . THR A 1 116 ? 20.885 -3.456 -40.904 1.00 68.50 116 THR A N 1
ATOM 982 C CA . THR A 1 116 ? 20.975 -4.917 -40.874 1.00 68.50 116 THR A CA 1
ATOM 983 C C . THR A 1 116 ? 22.234 -5.379 -41.610 1.00 68.50 116 THR A C 1
ATOM 985 O O . THR A 1 116 ? 22.480 -4.926 -42.729 1.00 68.50 116 THR A O 1
ATOM 988 N N . PRO A 1 117 ? 23.037 -6.283 -41.019 1.00 68.25 117 PRO A N 1
ATOM 989 C CA . PRO A 1 117 ? 24.273 -6.725 -41.644 1.00 68.25 117 PRO A CA 1
ATOM 990 C C . PRO A 1 117 ? 23.972 -7.447 -42.963 1.00 68.25 117 PRO A C 1
ATOM 992 O O . PRO A 1 117 ? 23.380 -8.531 -42.978 1.00 68.25 117 PRO A O 1
ATOM 995 N N . MET A 1 118 ? 24.408 -6.849 -44.073 1.00 69.62 118 MET A N 1
ATOM 996 C CA . MET A 1 118 ? 24.334 -7.444 -45.407 1.00 69.62 118 MET A CA 1
ATOM 997 C C . MET A 1 118 ? 25.346 -8.589 -45.494 1.00 69.62 118 MET A C 1
ATOM 999 O O . MET A 1 118 ? 26.536 -8.387 -45.720 1.00 69.62 118 MET A O 1
ATOM 1003 N N . THR A 1 119 ? 24.872 -9.806 -45.244 1.00 78.06 119 THR A N 1
ATOM 1004 C CA . THR A 1 119 ? 25.670 -11.037 -45.300 1.00 78.06 119 THR A CA 1
ATOM 1005 C C . THR A 1 119 ? 25.228 -11.908 -46.473 1.00 78.06 119 THR A C 1
ATOM 1007 O O . THR A 1 119 ? 24.115 -11.770 -46.973 1.00 78.06 119 THR A O 1
ATOM 1010 N N . ILE A 1 120 ? 26.058 -12.878 -46.871 1.00 80.06 120 ILE A N 1
ATOM 1011 C CA . ILE A 1 120 ? 25.718 -13.861 -47.921 1.00 80.06 120 ILE A CA 1
ATOM 1012 C C . ILE A 1 120 ? 24.396 -14.587 -47.597 1.00 80.06 120 ILE A C 1
ATOM 1014 O O . ILE A 1 120 ? 23.625 -14.940 -48.487 1.00 80.06 120 ILE A O 1
ATOM 1018 N N . TRP A 1 121 ? 24.111 -14.788 -46.308 1.00 79.00 121 TRP A N 1
ATOM 1019 C CA . TRP A 1 121 ? 22.866 -15.390 -45.837 1.00 79.00 121 TRP A CA 1
ATOM 1020 C C . TRP A 1 121 ? 21.656 -14.474 -46.020 1.00 79.00 121 TRP A C 1
ATOM 1022 O O . TRP A 1 121 ? 20.562 -14.976 -46.253 1.00 79.00 121 TRP A O 1
ATOM 1032 N N . TYR A 1 122 ? 21.843 -13.153 -45.945 1.00 79.19 122 TYR A N 1
ATOM 1033 C CA . TYR A 1 122 ? 20.788 -12.178 -46.216 1.00 79.19 122 TYR A CA 1
ATOM 1034 C C . TYR A 1 122 ? 20.360 -12.216 -47.681 1.00 79.19 122 TYR A C 1
ATOM 1036 O O . TYR A 1 122 ? 19.172 -12.309 -47.975 1.00 79.19 122 TYR A O 1
ATOM 1044 N N . GLU A 1 123 ? 21.322 -12.268 -48.601 1.00 80.06 123 GLU A N 1
ATOM 1045 C CA . GLU A 1 123 ? 21.044 -12.372 -50.038 1.00 80.06 123 GLU A CA 1
ATOM 1046 C C . GLU A 1 123 ? 20.383 -13.702 -50.418 1.00 80.06 123 GLU A C 1
ATOM 1048 O O . GLU A 1 123 ? 19.516 -13.753 -51.288 1.00 80.06 123 GLU A O 1
ATOM 1053 N N . LYS A 1 124 ? 20.773 -14.794 -49.751 1.00 82.75 124 LYS A N 1
ATOM 1054 C CA . LYS A 1 124 ? 20.282 -16.143 -5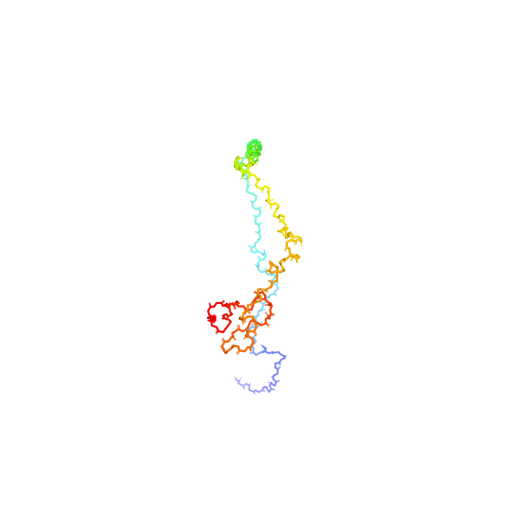0.060 1.00 82.75 124 LYS A CA 1
ATOM 1055 C C . LYS A 1 124 ? 19.050 -16.557 -49.254 1.00 82.75 124 LYS A C 1
ATOM 1057 O O . LYS A 1 124 ? 18.515 -17.629 -49.516 1.00 82.75 124 LYS A O 1
ATOM 1062 N N . CYS A 1 125 ? 18.562 -15.737 -48.320 1.00 77.62 125 CYS A N 1
ATOM 1063 C CA . CYS A 1 125 ? 17.501 -16.114 -47.377 1.00 77.62 125 CYS A CA 1
ATOM 1064 C C . CYS A 1 125 ? 16.219 -16.627 -48.063 1.00 77.62 125 CYS A C 1
ATOM 1066 O O . CYS A 1 125 ? 15.612 -17.590 -47.599 1.00 77.62 125 CYS A O 1
ATOM 1068 N N . SER A 1 126 ? 15.852 -16.042 -49.206 1.00 72.62 126 SER A N 1
ATOM 1069 C CA . SER A 1 126 ? 14.676 -16.431 -49.998 1.00 72.62 126 SER A CA 1
ATOM 1070 C C . SER A 1 126 ? 14.845 -17.726 -50.801 1.00 72.62 126 SER A C 1
ATOM 1072 O O . SER A 1 126 ? 13.850 -18.323 -51.200 1.00 72.62 126 SER A O 1
ATOM 1074 N N . SER A 1 127 ? 16.082 -18.167 -51.050 1.00 80.25 127 SER A N 1
ATOM 1075 C CA . SER A 1 127 ? 16.394 -19.350 -51.871 1.00 80.25 127 SER A CA 1
ATOM 1076 C C . SER A 1 127 ? 16.864 -20.560 -51.058 1.00 80.25 127 SER A C 1
ATOM 1078 O O . SER A 1 127 ? 17.096 -21.627 -51.626 1.00 80.25 127 SER A O 1
ATOM 1080 N N . LEU A 1 128 ? 17.004 -20.421 -49.735 1.00 79.94 128 LEU A N 1
ATOM 1081 C CA . LEU A 1 128 ? 17.471 -21.496 -48.862 1.00 79.94 128 LEU A CA 1
ATOM 1082 C C . LEU A 1 128 ? 16.359 -22.528 -48.590 1.00 79.94 128 LEU A C 1
ATOM 1084 O O . LEU A 1 128 ? 15.314 -22.174 -48.035 1.00 79.94 128 LEU A O 1
ATOM 1088 N N . PRO A 1 129 ? 16.581 -23.816 -48.907 1.00 76.75 129 PRO A N 1
ATOM 1089 C CA . PRO A 1 129 ? 15.637 -24.871 -48.560 1.00 76.75 129 PRO A CA 1
ATOM 1090 C C . PRO A 1 129 ? 15.599 -25.072 -47.038 1.00 76.75 129 PRO A C 1
ATOM 1092 O O . PRO A 1 129 ? 16.640 -25.132 -46.386 1.00 76.75 129 PRO A O 1
ATOM 1095 N N . GLY A 1 130 ? 14.397 -25.185 -46.465 1.00 72.81 130 GLY A N 1
ATOM 1096 C CA . GLY A 1 130 ? 14.209 -25.388 -45.020 1.00 72.81 130 GLY A CA 1
ATOM 1097 C C . GLY A 1 130 ? 14.315 -24.120 -44.164 1.00 72.81 130 GLY A C 1
ATOM 1098 O O . GLY A 1 130 ? 14.374 -24.219 -42.941 1.00 72.81 130 GLY A O 1
ATOM 1099 N N . SER A 1 131 ? 14.328 -22.935 -44.783 1.00 68.88 131 SER A N 1
ATOM 1100 C CA . SER A 1 131 ? 14.283 -21.661 -44.062 1.00 68.88 131 SER A CA 1
ATOM 1101 C C . SER A 1 131 ? 12.921 -21.455 -43.390 1.00 68.88 131 SER A C 1
ATOM 1103 O O . SER A 1 131 ? 11.879 -21.480 -44.049 1.00 68.88 131 SER A O 1
ATOM 1105 N N . THR A 1 132 ? 12.918 -21.234 -42.075 1.00 71.75 132 THR A N 1
ATOM 1106 C CA . THR A 1 132 ? 11.729 -20.802 -41.333 1.00 71.75 132 THR A CA 1
ATOM 1107 C C . THR A 1 132 ? 11.718 -19.280 -41.291 1.00 71.75 132 THR A C 1
ATOM 1109 O O . THR A 1 132 ? 12.419 -18.672 -40.482 1.00 71.75 132 THR A O 1
ATOM 1112 N N . LEU A 1 133 ? 10.956 -18.658 -42.188 1.00 70.00 133 LEU A N 1
ATOM 1113 C CA . LEU A 1 133 ? 10.830 -17.205 -42.212 1.00 70.00 133 LEU A CA 1
ATOM 1114 C C . LEU A 1 133 ? 9.853 -16.743 -41.119 1.00 70.00 133 LEU A C 1
ATOM 1116 O O . LEU A 1 133 ? 8.773 -17.329 -40.978 1.00 70.00 133 LEU A O 1
ATOM 1120 N N . PRO A 1 134 ? 10.185 -15.691 -40.351 1.00 70.62 134 PRO A N 1
ATOM 1121 C CA . PRO A 1 134 ? 9.225 -15.086 -39.441 1.00 70.62 134 PRO A CA 1
ATOM 1122 C C . PRO A 1 134 ? 8.049 -14.482 -40.227 1.00 70.62 134 PRO A C 1
ATOM 1124 O O . PRO A 1 134 ? 8.242 -13.981 -41.337 1.00 70.62 134 PRO A O 1
ATOM 1127 N N . PRO A 1 135 ? 6.830 -14.464 -39.652 1.00 66.31 135 PRO A N 1
ATOM 1128 C CA . PRO A 1 135 ? 5.640 -13.928 -40.322 1.00 66.31 135 PRO A CA 1
ATOM 1129 C C . PRO A 1 135 ? 5.776 -12.436 -40.659 1.00 66.31 135 PRO A C 1
ATOM 1131 O O . PRO A 1 135 ? 5.208 -11.965 -41.638 1.00 66.31 135 PRO A O 1
ATOM 1134 N N . ASN A 1 136 ? 6.573 -11.704 -39.873 1.00 67.38 136 ASN A N 1
ATOM 1135 C CA . ASN A 1 136 ? 6.954 -10.325 -40.144 1.00 67.38 136 ASN A CA 1
ATOM 1136 C C . ASN A 1 136 ? 8.430 -10.310 -40.540 1.00 67.38 136 ASN A C 1
ATOM 1138 O O . ASN A 1 136 ? 9.303 -10.383 -39.676 1.00 67.38 136 ASN A O 1
ATOM 1142 N N . MET A 1 137 ? 8.702 -10.220 -41.841 1.00 67.75 137 MET A N 1
ATOM 1143 C CA . MET A 1 137 ? 10.046 -10.235 -42.425 1.00 67.75 137 MET A CA 1
ATOM 1144 C C . MET A 1 137 ? 10.771 -8.903 -42.174 1.00 67.75 137 MET A C 1
ATOM 1146 O O . MET A 1 137 ? 11.073 -8.137 -43.086 1.00 67.75 137 MET A O 1
ATOM 1150 N N . ARG A 1 138 ? 10.997 -8.576 -40.899 1.00 73.12 138 ARG A N 1
ATOM 1151 C CA . ARG A 1 138 ? 11.816 -7.431 -40.515 1.00 73.12 138 ARG A CA 1
ATOM 1152 C C . ARG A 1 138 ? 13.282 -7.816 -40.702 1.00 73.12 138 ARG A C 1
ATOM 1154 O O . ARG A 1 138 ? 13.677 -8.879 -40.224 1.00 73.12 138 ARG A O 1
ATOM 1161 N N . PRO A 1 139 ? 14.110 -6.951 -41.308 1.00 71.38 139 PRO A N 1
ATOM 1162 C CA . PRO A 1 139 ? 15.537 -7.215 -41.491 1.00 71.38 139 PRO A CA 1
ATOM 1163 C C . PRO A 1 139 ? 16.268 -7.612 -40.194 1.00 71.38 139 PRO A C 1
ATOM 1165 O O . PRO A 1 139 ? 17.150 -8.464 -40.211 1.00 71.38 139 PRO A O 1
ATOM 1168 N N . LYS A 1 140 ? 15.845 -7.062 -39.046 1.00 72.00 140 LYS A N 1
ATOM 1169 C CA . LYS A 1 140 ? 16.397 -7.396 -37.722 1.00 72.00 140 LYS A CA 1
ATOM 1170 C C . LYS A 1 140 ? 16.027 -8.797 -37.221 1.00 72.00 140 LYS A C 1
ATOM 1172 O O . LYS A 1 140 ? 16.799 -9.371 -36.465 1.00 72.00 140 LYS A O 1
ATOM 1177 N N . ASP A 1 141 ? 14.904 -9.353 -37.674 1.00 73.88 141 ASP A N 1
ATOM 1178 C CA . ASP A 1 141 ? 14.325 -10.582 -37.120 1.00 73.88 141 ASP A CA 1
ATOM 1179 C C . ASP A 1 141 ? 14.529 -11.819 -38.010 1.00 73.88 141 ASP A C 1
ATOM 1181 O O . ASP A 1 141 ? 14.079 -12.917 -37.688 1.00 73.88 141 ASP A O 1
ATOM 1185 N N . MET A 1 142 ? 15.224 -11.655 -39.137 1.00 74.50 142 MET A N 1
ATOM 1186 C CA . MET A 1 142 ? 15.276 -12.629 -40.230 1.00 74.50 142 MET A CA 1
ATOM 1187 C C . MET A 1 142 ? 15.899 -13.987 -39.856 1.00 74.50 142 MET A C 1
ATOM 1189 O O . MET A 1 142 ? 15.551 -14.996 -40.461 1.00 74.50 142 MET A O 1
ATOM 1193 N N . PHE A 1 143 ? 16.780 -14.034 -38.850 1.00 77.06 143 PHE A N 1
ATOM 1194 C CA . PHE A 1 143 ? 17.416 -15.270 -38.363 1.00 77.06 143 PHE A CA 1
ATOM 1195 C C . PHE A 1 143 ? 16.998 -15.659 -36.938 1.00 77.06 143 PHE A C 1
ATOM 1197 O O . PHE A 1 143 ? 17.671 -16.460 -36.283 1.00 77.06 143 PHE A O 1
ATOM 1204 N N . HIS A 1 144 ? 15.899 -15.104 -36.420 1.00 78.62 144 HIS A N 1
ATOM 1205 C CA . HIS A 1 144 ? 15.373 -15.541 -35.131 1.00 78.62 144 HIS A CA 1
ATOM 1206 C C . HIS A 1 144 ? 14.699 -16.911 -35.237 1.00 78.62 144 HIS A C 1
ATOM 1208 O O . HIS A 1 144 ? 13.994 -17.217 -36.196 1.00 78.62 144 HIS A O 1
ATOM 1214 N N . LYS A 1 145 ? 14.901 -17.749 -34.213 1.00 77.88 145 LYS A N 1
ATOM 1215 C CA . LYS A 1 145 ? 14.267 -19.068 -34.133 1.00 77.88 145 LYS A CA 1
ATOM 1216 C C . LYS A 1 145 ? 12.756 -18.904 -33.989 1.00 77.88 145 LYS A C 1
ATOM 1218 O O . LYS A 1 145 ? 12.277 -18.436 -32.958 1.00 77.88 145 LYS A O 1
ATOM 1223 N N . THR A 1 146 ? 12.002 -19.357 -34.982 1.00 77.31 146 THR A N 1
ATOM 1224 C CA . THR A 1 146 ? 10.545 -19.470 -34.893 1.00 77.31 146 THR A CA 1
ATOM 1225 C C . THR A 1 146 ? 10.175 -20.898 -34.508 1.00 77.31 146 THR A C 1
ATOM 1227 O O . THR A 1 146 ? 10.268 -21.812 -35.320 1.00 77.31 146 THR A O 1
ATOM 1230 N N . SER A 1 147 ? 9.750 -21.104 -33.263 1.00 78.62 147 SER A N 1
ATOM 1231 C CA . SER A 1 147 ? 9.316 -22.414 -32.758 1.00 78.62 147 SER A CA 1
ATOM 1232 C C . SER A 1 147 ? 7.799 -22.607 -32.803 1.00 78.62 147 SER A C 1
ATOM 1234 O O . SER A 1 147 ? 7.285 -23.502 -32.148 1.00 78.62 147 SER A O 1
ATOM 1236 N N . SER A 1 148 ? 7.054 -21.787 -33.554 1.00 75.31 148 SER A N 1
ATOM 1237 C CA . SER A 1 148 ? 5.580 -21.832 -33.587 1.00 75.31 148 SER A CA 1
ATOM 1238 C C . SER A 1 148 ? 5.020 -23.224 -33.882 1.00 75.31 148 SER A C 1
ATOM 1240 O O . SER A 1 148 ? 4.012 -23.594 -33.295 1.00 75.31 148 SER A O 1
ATOM 1242 N N . ILE A 1 149 ? 5.692 -24.002 -34.732 1.00 78.94 149 ILE A N 1
ATOM 1243 C CA . ILE A 1 149 ? 5.273 -25.361 -35.091 1.00 78.94 149 ILE A CA 1
ATOM 1244 C C . ILE A 1 149 ? 5.721 -26.433 -34.085 1.00 78.94 149 ILE A C 1
ATOM 1246 O O . ILE A 1 149 ? 5.115 -27.494 -34.015 1.00 78.94 149 ILE A O 1
ATOM 1250 N N . THR A 1 150 ? 6.779 -26.175 -33.311 1.00 82.50 150 THR A N 1
ATOM 1251 C CA . THR A 1 150 ? 7.364 -27.139 -32.361 1.00 82.50 150 THR A CA 1
ATOM 1252 C C . THR A 1 150 ? 7.011 -26.838 -30.906 1.00 82.50 150 THR A C 1
ATOM 1254 O O . THR A 1 150 ? 7.502 -27.520 -30.009 1.00 82.50 150 THR A O 1
ATOM 1257 N N . LYS A 1 151 ? 6.230 -25.786 -30.640 1.00 82.44 151 LYS A N 1
ATOM 1258 C CA . LYS A 1 151 ? 5.741 -25.474 -29.293 1.00 82.44 151 LYS A CA 1
ATOM 1259 C C . LYS A 1 151 ? 4.784 -26.580 -28.843 1.00 82.44 151 LYS A C 1
ATOM 1261 O O . LYS A 1 151 ? 3.872 -26.944 -29.580 1.00 82.44 151 LYS A O 1
ATOM 1266 N N . SER A 1 152 ? 5.012 -27.115 -27.645 1.00 84.19 152 SER A N 1
ATOM 1267 C CA . SER A 1 152 ? 4.119 -28.087 -27.015 1.00 84.19 152 SER A CA 1
ATOM 1268 C C . SER A 1 152 ? 2.771 -27.443 -26.685 1.00 84.19 152 SER A C 1
ATOM 1270 O O . SER A 1 152 ? 2.700 -26.259 -26.360 1.00 84.19 152 SER A O 1
ATOM 1272 N N . ILE A 1 153 ? 1.703 -28.236 -26.767 1.00 80.88 153 ILE A N 1
ATOM 1273 C CA . ILE A 1 153 ? 0.325 -27.792 -26.493 1.00 80.88 153 ILE A CA 1
ATOM 1274 C C . ILE A 1 153 ? 0.120 -27.470 -25.001 1.00 80.88 153 ILE A C 1
ATOM 1276 O O . ILE A 1 153 ? -0.752 -26.680 -24.663 1.00 80.88 153 ILE A O 1
ATOM 1280 N N . ASP A 1 154 ? 0.985 -27.982 -24.124 1.00 77.31 154 ASP A N 1
ATOM 1281 C CA . ASP A 1 154 ? 0.877 -27.859 -22.662 1.00 77.31 154 ASP A CA 1
ATOM 1282 C C . ASP A 1 154 ? 1.272 -26.474 -22.096 1.00 77.31 154 ASP A C 1
ATOM 1284 O O . ASP A 1 154 ? 1.429 -26.321 -20.888 1.00 77.31 154 ASP A O 1
ATOM 1288 N N . GLY A 1 155 ? 1.501 -25.475 -22.956 1.00 62.28 155 GLY A N 1
ATOM 1289 C CA . GLY A 1 155 ? 1.982 -24.136 -22.585 1.00 62.28 155 GLY A CA 1
ATOM 1290 C C . GLY A 1 155 ? 1.040 -22.978 -22.934 1.00 62.28 155 GLY A C 1
ATOM 1291 O O . GLY A 1 155 ? 1.528 -21.853 -23.065 1.00 62.28 155 GLY A O 1
ATOM 1292 N N . ILE A 1 156 ? -0.256 -23.249 -23.139 1.00 51.66 156 ILE A N 1
ATOM 1293 C CA . ILE A 1 156 ? -1.331 -22.240 -23.250 1.00 51.66 156 ILE A CA 1
ATOM 1294 C C . ILE A 1 156 ? -2.148 -22.241 -21.961 1.00 51.66 156 ILE A C 1
ATOM 1296 O O . ILE A 1 156 ? -2.534 -23.348 -21.527 1.00 51.66 156 ILE A O 1
#

Sequence (156 aa):
MLKKGSNDNWKPLYGNDSRPWLLKSEFITKTSNEEDLYQLNDYKESSKEGIRKKMLRQFFWQEISEEMFKELTEDDNKAVIDDTEYKENFKHEGSHILPQKCDLELHKKYPLYLDTPMTIWYEKCSSLPGSTLPPNMRPKDMFHKTSSITKSIDGI

Secondary structure (DSSP, 8-state):
------------SSTTTT-TTTS---------TTTTTT----------S-HHHHHHHHHHHHHHHHHHHHHHHHHHTS----S-HHHHHT-------------HHHHHH-GGGTS----HHHHHTTT-TT----SS--GGGTTS---TTT--GGG-

Radius of gyration: 45.43 Å; chains: 1; bounding box: 110×58×95 Å

pLDDT: mean 70.51, std 13.8, range [39.28, 98.19]